Protein AF-A0A6F9AQN7-F1 (afdb_monomer_lite)

Foldseek 3Di:
DDDDAPQWPDWDCPDPFKIATDGDPQWDWADDRMWGQDPVRDIDDHTHTFGFAWDDCVVVVQFPDPHTDGDYAAKDKGFGPDADPVRHTFIKIWHTDRRDIDIDDTDHDPVPDD

Secondary structure (DSSP, 8-state):
-PPP-TTEEEEEEEETTEEEEEE-TTEEEES-SEEEBPTTS-B-PPPEEEE-EEE-TTTTTTB--SS-EEEPSEEEEEEEEEE-TTSPEEEEEEEEETTEEEEPPPB--TT---

Structure (mmCIF, N/CA/C/O backbone):
data_AF-A0A6F9AQN7-F1
#
_entry.id   AF-A0A6F9AQN7-F1
#
loop_
_atom_site.group_PDB
_atom_site.id
_atom_site.type_symbol
_atom_site.label_atom_id
_atom_site.label_alt_id
_atom_site.label_comp_id
_atom_site.label_asym_id
_atom_site.label_entity_id
_atom_site.label_seq_id
_atom_site.pdbx_PDB_ins_code
_atom_site.Cartn_x
_atom_site.Cartn_y
_atom_site.Cartn_z
_atom_site.occupancy
_atom_site.B_iso_or_equiv
_atom_site.auth_seq_id
_atom_site.auth_comp_id
_atom_site.auth_asym_id
_atom_site.auth_atom_id
_atom_site.pdbx_PDB_model_num
ATOM 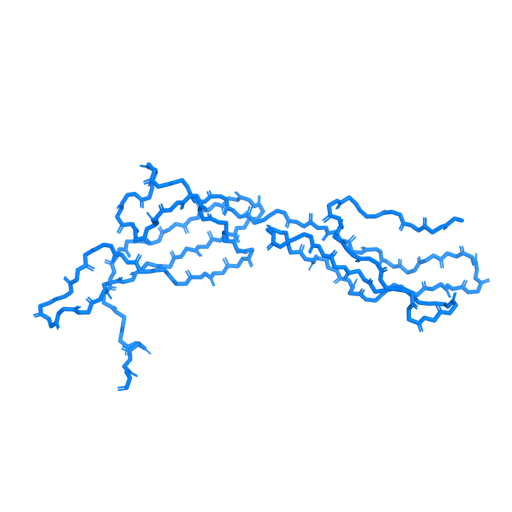1 N N . GLU A 1 1 ? 16.913 4.524 -28.791 1.00 62.12 1 GLU A N 1
ATOM 2 C CA . GLU A 1 1 ? 16.154 5.361 -27.833 1.00 62.12 1 GLU A CA 1
ATOM 3 C C . GLU A 1 1 ? 16.103 4.698 -26.465 1.00 62.12 1 GLU A C 1
ATOM 5 O O . GLU A 1 1 ? 16.229 3.476 -26.388 1.00 62.12 1 GLU A O 1
ATOM 10 N N . LYS A 1 2 ? 15.958 5.488 -25.394 1.00 66.62 2 LYS A N 1
ATOM 11 C CA . LYS A 1 2 ? 15.731 4.958 -24.041 1.00 66.62 2 LYS A CA 1
ATOM 12 C C . LYS A 1 2 ? 14.292 4.433 -23.928 1.00 66.62 2 LYS A C 1
ATOM 14 O O . LYS A 1 2 ? 13.404 5.021 -24.541 1.00 66.62 2 LYS A O 1
ATOM 19 N N . PRO A 1 3 ? 14.039 3.353 -23.176 1.00 67.81 3 PRO A N 1
ATOM 20 C CA . PRO A 1 3 ? 12.690 2.847 -23.008 1.00 67.81 3 PRO A CA 1
ATOM 21 C C . PRO A 1 3 ? 11.908 3.701 -22.005 1.00 67.81 3 PRO A C 1
ATOM 23 O O . PRO A 1 3 ? 12.410 4.000 -20.926 1.00 67.81 3 PRO A O 1
ATOM 26 N N . THR A 1 4 ? 10.675 4.054 -22.359 1.00 66.75 4 THR A N 1
ATOM 27 C CA . THR A 1 4 ? 9.704 4.706 -21.472 1.00 66.75 4 THR A CA 1
ATOM 28 C C . THR A 1 4 ? 8.881 3.655 -20.723 1.00 66.75 4 THR A C 1
ATOM 30 O O . THR A 1 4 ? 8.480 2.647 -21.320 1.00 66.75 4 THR A O 1
ATOM 33 N N . VAL A 1 5 ? 8.643 3.862 -19.424 1.00 66.38 5 VAL A N 1
ATOM 34 C CA . VAL A 1 5 ? 7.713 3.054 -18.617 1.00 66.38 5 VAL A CA 1
ATOM 35 C C . VAL A 1 5 ? 6.550 3.942 -18.180 1.00 66.38 5 VAL A C 1
ATOM 37 O O . VAL A 1 5 ? 6.720 5.009 -17.607 1.00 66.38 5 VAL A O 1
ATOM 40 N N . VAL A 1 6 ? 5.322 3.517 -18.472 1.00 64.25 6 VAL A N 1
ATOM 41 C CA . VAL A 1 6 ? 4.120 4.270 -18.088 1.00 64.25 6 VAL A CA 1
ATOM 42 C C . VAL A 1 6 ? 3.993 4.279 -16.556 1.00 64.25 6 VAL A C 1
ATOM 44 O O . VAL A 1 6 ? 4.141 3.233 -15.926 1.00 64.25 6 VAL A O 1
ATOM 47 N N . ASN A 1 7 ? 3.688 5.444 -15.968 1.00 66.75 7 ASN A N 1
ATOM 48 C CA . ASN A 1 7 ? 3.576 5.687 -14.514 1.00 66.75 7 ASN A CA 1
ATOM 49 C C . ASN A 1 7 ? 4.902 5.622 -13.719 1.00 66.75 7 ASN A C 1
ATOM 51 O O . ASN A 1 7 ? 4.897 5.355 -12.511 1.00 66.75 7 ASN A O 1
ATOM 55 N N . GLU A 1 8 ? 6.030 5.874 -14.387 1.00 67.25 8 GLU A N 1
ATOM 56 C CA . GLU A 1 8 ? 7.333 6.100 -13.752 1.00 67.25 8 GLU A CA 1
ATOM 57 C C . GLU A 1 8 ? 7.443 7.508 -13.141 1.00 67.25 8 GLU A C 1
ATOM 59 O O . GLU A 1 8 ? 7.016 8.486 -13.752 1.00 67.25 8 GLU A O 1
ATOM 64 N N . ASP A 1 9 ? 8.038 7.600 -11.948 1.00 63.03 9 ASP A N 1
ATOM 65 C CA . ASP A 1 9 ? 8.305 8.876 -11.251 1.00 63.03 9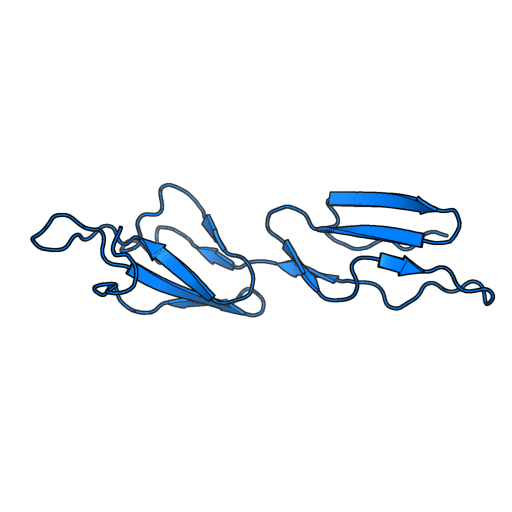 ASP A CA 1
ATOM 66 C C . ASP A 1 9 ? 9.747 9.327 -11.488 1.00 63.03 9 ASP A C 1
ATOM 68 O O . ASP A 1 9 ? 10.078 10.511 -11.511 1.00 63.03 9 ASP A O 1
ATOM 72 N N . PHE A 1 10 ? 10.651 8.350 -11.625 1.00 65.38 10 PHE A N 1
ATOM 73 C CA . PHE A 1 10 ? 12.078 8.608 -11.680 1.00 65.38 10 PHE A CA 1
ATOM 74 C C . PHE A 1 10 ? 12.825 7.520 -12.450 1.00 65.38 10 PHE A C 1
ATOM 76 O O . PHE A 1 10 ? 12.676 6.326 -12.175 1.00 65.38 10 PHE A O 1
ATOM 83 N N . ILE A 1 11 ? 13.688 7.962 -13.365 1.00 73.38 11 ILE A N 1
ATOM 84 C CA . ILE A 1 11 ? 14.689 7.128 -14.028 1.00 73.38 11 ILE A CA 1
ATOM 85 C C . ILE A 1 11 ? 16.065 7.678 -13.658 1.00 73.38 11 ILE A C 1
ATOM 87 O O . ILE A 1 11 ? 16.428 8.781 -14.074 1.00 73.38 11 ILE A O 1
ATOM 91 N N . SER A 1 12 ? 16.854 6.900 -12.916 1.00 73.81 12 SER A N 1
ATOM 92 C CA . SER A 1 12 ? 18.262 7.230 -12.684 1.00 73.81 12 SER A CA 1
ATOM 93 C C . SER A 1 12 ? 19.136 6.599 -13.754 1.00 73.81 12 SER A C 1
ATOM 95 O O . SER A 1 12 ? 19.021 5.404 -14.034 1.00 73.81 12 SER A O 1
ATOM 97 N N . ASN A 1 13 ? 20.052 7.382 -14.317 1.00 74.44 13 ASN A N 1
ATOM 98 C CA . ASN A 1 13 ? 21.090 6.867 -15.197 1.00 74.44 13 ASN A CA 1
ATOM 99 C C . ASN A 1 13 ? 22.340 6.595 -14.360 1.00 74.44 13 ASN A C 1
ATOM 101 O O . ASN A 1 13 ? 23.180 7.479 -14.208 1.00 74.44 13 ASN A O 1
ATOM 105 N N . ASN A 1 14 ? 22.422 5.396 -13.780 1.00 68.50 14 ASN A N 1
ATOM 106 C CA . ASN A 1 14 ? 23.545 5.035 -12.916 1.00 68.50 14 ASN A CA 1
ATOM 107 C C . ASN A 1 14 ? 24.825 4.780 -13.739 1.00 68.50 14 ASN A C 1
ATOM 109 O O . ASN A 1 14 ? 25.920 4.972 -13.231 1.00 68.50 14 ASN A O 1
ATOM 113 N N . ASP A 1 15 ? 24.687 4.409 -15.024 1.00 71.81 15 ASP A N 1
ATOM 114 C CA . ASP A 1 15 ? 25.806 4.162 -15.943 1.00 71.81 15 ASP A CA 1
ATOM 115 C C . ASP A 1 15 ? 25.403 4.317 -17.424 1.00 71.81 15 ASP A C 1
ATOM 117 O O . ASP A 1 15 ? 24.220 4.437 -17.739 1.00 71.81 15 ASP A O 1
ATOM 121 N N . ARG A 1 16 ? 26.349 4.256 -18.380 1.00 68.62 16 ARG A N 1
ATOM 122 C CA . ARG A 1 16 ? 26.003 4.266 -19.832 1.00 68.62 16 ARG A CA 1
ATOM 123 C C . ARG A 1 16 ? 25.166 3.058 -20.267 1.00 68.62 16 ARG A C 1
ATOM 125 O O . ARG A 1 16 ? 24.478 3.128 -21.284 1.00 68.62 16 ARG A O 1
ATOM 132 N N . ASN A 1 17 ? 25.224 1.972 -19.500 1.00 81.62 17 ASN A N 1
ATOM 133 C CA . ASN A 1 17 ? 24.613 0.690 -19.833 1.00 81.62 17 ASN A CA 1
ATOM 134 C C . ASN A 1 17 ? 23.517 0.258 -18.851 1.00 81.62 17 ASN A C 1
ATOM 136 O O . ASN A 1 17 ? 23.031 -0.864 -18.970 1.00 81.62 17 ASN A O 1
ATOM 140 N N . SER A 1 18 ? 23.120 1.093 -17.883 1.00 81.81 18 SER A N 1
ATOM 141 C CA . SER A 1 18 ? 22.059 0.719 -16.944 1.00 81.81 18 SER A CA 1
ATOM 142 C C .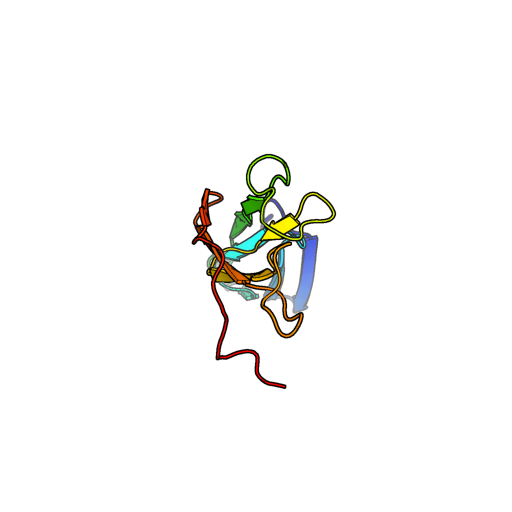 SER A 1 18 ? 21.163 1.885 -16.540 1.00 81.81 18 SER A C 1
ATOM 144 O O . SER A 1 18 ? 21.623 3.010 -16.344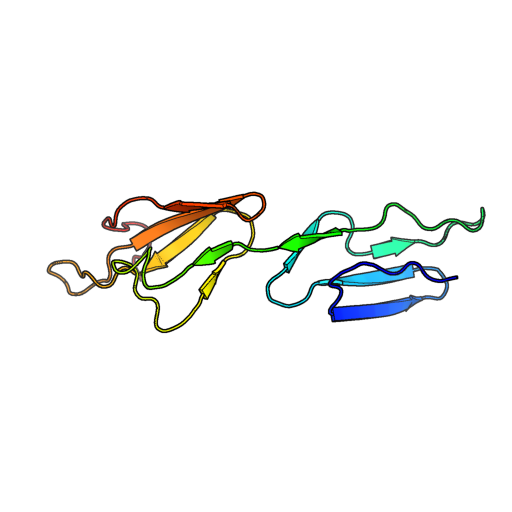 1.00 81.81 18 SER A O 1
ATOM 146 N N . LEU A 1 19 ? 19.874 1.580 -16.402 1.00 85.44 19 LEU A N 1
ATOM 147 C CA . LEU A 1 19 ? 18.838 2.486 -15.921 1.00 85.44 19 LEU A CA 1
ATOM 148 C C . LEU A 1 19 ? 18.172 1.878 -14.691 1.00 85.44 19 LEU A C 1
ATOM 150 O O . LEU A 1 19 ? 17.882 0.682 -14.679 1.00 85.44 19 LEU A O 1
ATOM 154 N N . THR A 1 20 ? 17.895 2.705 -13.690 1.00 84.12 20 THR A N 1
ATOM 155 C CA . THR A 1 20 ? 17.134 2.316 -12.497 1.00 84.12 20 THR A CA 1
ATOM 156 C C . THR A 1 20 ? 15.762 2.974 -12.543 1.00 84.12 20 THR A C 1
ATOM 158 O O . THR A 1 20 ? 15.684 4.199 -12.652 1.00 84.12 20 THR A O 1
ATOM 161 N N . TYR A 1 21 ? 14.703 2.171 -12.449 1.00 82.38 21 TYR A N 1
ATOM 162 C CA . TYR A 1 21 ? 13.313 2.617 -12.530 1.00 82.38 21 TYR A CA 1
ATOM 163 C C . TYR A 1 21 ? 12.657 2.682 -11.159 1.00 82.38 21 TYR A C 1
ATOM 165 O O . TYR A 1 21 ? 12.825 1.793 -10.324 1.00 82.38 21 TYR A O 1
ATOM 173 N N . LYS A 1 22 ? 11.825 3.704 -10.964 1.00 81.56 22 LYS A N 1
ATOM 174 C CA . LYS A 1 22 ? 10.956 3.829 -9.799 1.00 81.56 22 LYS A CA 1
ATOM 175 C C . LYS A 1 22 ? 9.571 4.302 -10.224 1.00 81.56 22 LYS A C 1
ATOM 177 O O . LYS A 1 22 ? 9.440 5.238 -11.011 1.00 81.56 22 LYS A O 1
ATOM 182 N N . CYS A 1 23 ? 8.544 3.656 -9.686 1.00 81.50 23 CYS A N 1
ATOM 183 C CA . CYS A 1 23 ? 7.159 4.054 -9.909 1.00 81.50 23 CYS A CA 1
ATOM 184 C C . CYS A 1 23 ? 6.743 5.206 -8.998 1.00 81.50 23 CYS A C 1
ATOM 186 O O . CYS A 1 23 ? 7.308 5.378 -7.913 1.00 81.50 23 CYS A O 1
ATOM 188 N N . ASN A 1 24 ? 5.701 5.926 -9.419 1.00 77.94 24 ASN A N 1
ATOM 189 C CA . ASN A 1 24 ? 5.025 6.919 -8.584 1.00 77.94 24 ASN A CA 1
ATOM 190 C C . ASN A 1 24 ? 4.623 6.303 -7.236 1.00 77.94 24 ASN A C 1
ATOM 192 O O . ASN A 1 24 ? 4.311 5.117 -7.169 1.00 77.94 24 ASN A O 1
ATOM 196 N N . ASN A 1 25 ? 4.571 7.103 -6.166 1.00 68.69 25 ASN A N 1
ATOM 197 C CA . ASN A 1 25 ? 4.351 6.618 -4.789 1.00 68.69 25 ASN A CA 1
ATOM 198 C C . ASN A 1 25 ? 3.133 5.681 -4.584 1.00 68.69 25 ASN A C 1
ATOM 200 O O . ASN A 1 25 ? 3.131 4.900 -3.631 1.00 68.69 25 ASN A O 1
ATOM 204 N N . VAL A 1 26 ? 2.118 5.741 -5.456 1.00 69.44 26 VAL A N 1
ATOM 205 C CA . VAL A 1 26 ? 0.892 4.910 -5.408 1.00 69.44 26 VAL A CA 1
ATOM 206 C C . VAL A 1 26 ? 0.938 3.665 -6.307 1.00 69.44 26 VAL A C 1
ATOM 208 O O . VAL A 1 26 ? -0.027 2.905 -6.375 1.00 69.44 26 VAL A O 1
ATOM 211 N N . TYR A 1 27 ? 2.055 3.447 -6.994 1.00 72.38 27 TYR A N 1
ATOM 212 C CA . TYR A 1 27 ? 2.293 2.327 -7.892 1.00 72.38 27 TYR A CA 1
ATOM 213 C C . TYR A 1 27 ? 3.451 1.477 -7.370 1.00 72.38 27 TYR A C 1
ATOM 215 O O . TYR A 1 27 ? 4.414 1.971 -6.77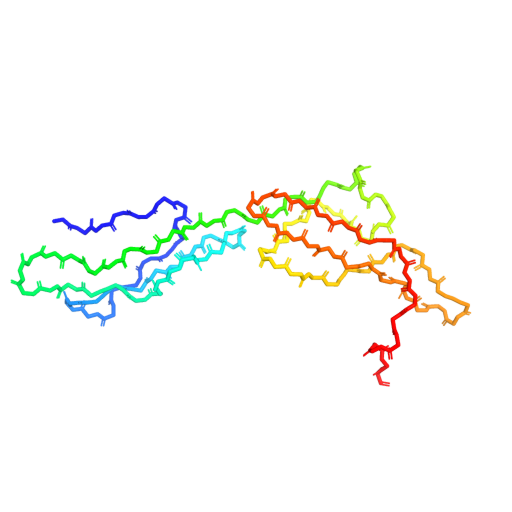8 1.00 72.38 27 TYR A O 1
ATOM 223 N N . LYS A 1 28 ? 3.374 0.171 -7.603 1.00 75.06 28 LYS A N 1
ATOM 224 C CA . LYS A 1 28 ? 4.449 -0.771 -7.302 1.00 75.06 28 LYS A CA 1
ATOM 225 C C . LYS A 1 28 ? 5.176 -1.131 -8.589 1.00 75.06 28 LYS A C 1
ATOM 227 O O . LYS A 1 28 ? 4.546 -1.384 -9.610 1.00 75.06 28 LYS A O 1
ATOM 232 N N . LEU A 1 29 ? 6.501 -1.197 -8.512 1.00 78.25 29 LEU A N 1
ATOM 233 C CA . LEU A 1 29 ? 7.318 -1.720 -9.595 1.00 78.25 29 LEU A CA 1
ATOM 234 C C . LEU A 1 29 ? 7.202 -3.249 -9.622 1.00 78.25 29 LEU A C 1
ATOM 236 O O . LEU A 1 29 ? 7.578 -3.928 -8.667 1.00 78.25 29 LEU A O 1
ATOM 240 N N . GLU A 1 30 ? 6.668 -3.786 -10.709 1.00 81.31 30 GLU A N 1
ATOM 241 C CA . GLU A 1 30 ? 6.646 -5.210 -11.004 1.00 81.31 30 GLU A CA 1
ATOM 242 C C . GLU A 1 30 ? 7.697 -5.530 -12.071 1.00 81.31 30 GLU A C 1
ATOM 244 O O . GLU A 1 30 ? 7.650 -5.027 -13.194 1.00 81.31 30 GLU A O 1
ATOM 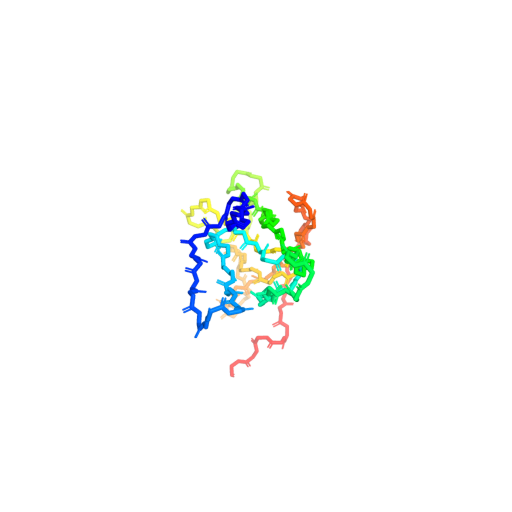249 N N . GLY A 1 31 ? 8.655 -6.386 -11.721 1.00 78.25 31 GLY A N 1
ATOM 250 C CA . GLY A 1 31 ? 9.799 -6.714 -12.570 1.00 78.25 31 GLY A CA 1
ATOM 251 C C . GLY A 1 31 ? 11.110 -6.119 -12.045 1.00 78.25 31 GLY A C 1
ATOM 252 O O . GLY A 1 31 ? 11.191 -5.749 -10.874 1.00 78.25 31 GLY A O 1
ATOM 253 N N . PRO A 1 32 ? 12.166 -6.091 -12.874 1.00 83.44 32 PRO A N 1
ATOM 254 C CA . PRO A 1 32 ? 13.495 -5.690 -12.428 1.00 83.44 32 PRO A CA 1
ATOM 255 C C . PRO A 1 32 ? 13.594 -4.173 -12.219 1.00 83.44 32 PRO A C 1
ATOM 257 O O . PRO A 1 32 ? 13.230 -3.394 -13.096 1.00 83.44 32 PRO A O 1
ATOM 260 N N . GLU A 1 33 ? 14.143 -3.766 -11.073 1.00 83.50 33 GLU A N 1
ATOM 261 C CA . GLU A 1 33 ? 14.423 -2.356 -10.757 1.00 83.50 33 GLU A CA 1
ATOM 262 C C . GLU A 1 33 ? 15.484 -1.754 -11.681 1.00 83.50 33 GLU A C 1
ATOM 264 O O . GLU A 1 33 ? 15.367 -0.609 -12.117 1.00 83.50 33 GLU A O 1
ATOM 269 N N . GLN A 1 34 ? 16.498 -2.551 -12.022 1.00 84.94 34 GLN A N 1
ATOM 270 C CA . GLN A 1 34 ? 17.562 -2.162 -12.932 1.00 84.94 34 GLN A CA 1
ATOM 271 C C . GLN A 1 34 ? 17.374 -2.829 -14.295 1.00 84.94 34 GLN A C 1
ATOM 273 O O . GLN A 1 34 ? 17.258 -4.051 -14.399 1.00 84.94 34 GLN A O 1
ATOM 278 N N . VAL A 1 35 ? 17.396 -2.020 -15.351 1.00 86.69 35 VAL A N 1
ATOM 279 C CA . VAL A 1 35 ? 17.347 -2.469 -16.743 1.00 86.69 35 VAL A CA 1
ATOM 280 C C . VAL A 1 35 ? 18.709 -2.220 -17.384 1.00 86.69 35 VAL A C 1
ATOM 282 O O . VAL A 1 35 ? 19.266 -1.127 -17.273 1.00 86.69 35 VAL A O 1
ATOM 285 N N . MET A 1 36 ? 19.254 -3.232 -18.056 1.00 86.56 36 MET A N 1
ATOM 286 C CA . MET A 1 36 ? 20.569 -3.187 -18.696 1.00 86.56 36 MET A CA 1
ATOM 287 C C . MET A 1 36 ? 20.464 -3.007 -20.208 1.00 86.56 36 MET A C 1
ATOM 289 O O . MET A 1 36 ? 19.575 -3.568 -20.845 1.00 86.56 36 MET A O 1
ATOM 293 N N . HIS A 1 37 ? 21.396 -2.251 -20.783 1.00 86.38 37 HIS A N 1
ATOM 294 C CA . HIS A 1 37 ? 21.578 -2.125 -22.224 1.00 86.38 37 HIS A CA 1
ATOM 295 C C . HIS A 1 37 ? 22.587 -3.165 -22.711 1.00 86.38 37 HIS A C 1
ATOM 297 O O . HIS A 1 37 ? 23.766 -3.138 -22.339 1.00 86.38 37 HIS A O 1
ATOM 303 N N . HIS A 1 38 ? 22.115 -4.074 -23.552 1.00 84.12 38 HIS A N 1
ATOM 304 C CA . HIS A 1 38 ? 22.896 -5.156 -24.126 1.00 84.12 38 HIS A CA 1
ATOM 305 C C . HIS A 1 38 ? 23.633 -4.710 -25.398 1.00 84.12 38 HIS A C 1
ATOM 307 O O . HIS A 1 38 ? 23.277 -3.732 -26.059 1.00 84.12 38 HIS A O 1
ATOM 313 N N . SER A 1 39 ? 24.688 -5.446 -25.753 1.00 84.00 39 SER A N 1
ATOM 314 C CA . SER A 1 39 ? 25.527 -5.172 -26.929 1.00 84.00 39 SER A CA 1
ATOM 315 C C . SER A 1 39 ? 24.789 -5.331 -28.263 1.00 84.00 39 SER A C 1
ATOM 317 O O . SER A 1 39 ? 25.244 -4.803 -29.272 1.00 84.00 39 SER A O 1
ATOM 319 N N . ASP A 1 40 ? 23.651 -6.028 -28.270 1.00 85.12 40 ASP A N 1
ATOM 320 C CA . ASP A 1 40 ? 22.751 -6.172 -29.420 1.00 85.12 40 ASP A CA 1
ATOM 321 C C . ASP A 1 40 ? 21.838 -4.945 -29.631 1.00 85.12 40 ASP A C 1
ATOM 323 O O . ASP A 1 40 ? 20.977 -4.950 -30.512 1.00 85.12 40 ASP A O 1
ATOM 327 N N . GLY A 1 41 ? 22.017 -3.891 -28.824 1.00 81.06 41 GLY A N 1
ATOM 328 C CA . GLY A 1 41 ? 21.241 -2.655 -28.884 1.00 81.06 41 GLY A CA 1
ATOM 329 C C . GLY A 1 41 ? 19.870 -2.746 -28.213 1.00 81.06 41 GLY A C 1
ATOM 330 O O . GLY A 1 41 ? 19.060 -1.827 -28.361 1.00 81.06 41 GLY A O 1
ATOM 331 N N . LYS A 1 42 ? 19.576 -3.838 -27.493 1.00 84.81 42 LYS A N 1
ATOM 332 C CA . LYS A 1 42 ? 18.312 -4.020 -26.772 1.00 84.81 42 LYS A CA 1
ATOM 333 C C . LYS A 1 42 ? 18.478 -3.761 -25.283 1.00 84.81 42 LYS A C 1
ATOM 335 O O . LYS A 1 42 ? 19.535 -3.959 -24.692 1.00 84.81 42 LYS A O 1
ATOM 340 N N . TRP A 1 43 ? 17.382 -3.351 -24.660 1.00 84.31 43 TRP A N 1
ATOM 341 C CA . TRP A 1 43 ? 17.283 -3.292 -23.208 1.00 84.31 43 TRP A CA 1
ATOM 342 C C . TRP A 1 43 ? 16.764 -4.621 -22.664 1.00 84.31 43 TRP A C 1
ATOM 344 O O . TRP A 1 43 ? 15.963 -5.291 -23.323 1.00 84.31 43 TRP A O 1
ATOM 354 N N . SER A 1 44 ? 17.198 -4.986 -21.459 1.00 86.25 44 SER A N 1
ATOM 355 C CA . SER A 1 44 ? 16.663 -6.130 -20.724 1.00 86.25 44 SER A CA 1
ATOM 356 C C . SER A 1 44 ? 15.159 -5.967 -20.449 1.00 86.25 44 SER A C 1
ATOM 358 O O . SER A 1 44 ? 14.556 -4.928 -20.739 1.00 86.25 44 SER A O 1
ATOM 360 N N . ARG A 1 45 ? 14.524 -7.003 -19.879 1.00 83.75 45 ARG A N 1
ATOM 361 C CA . ARG A 1 45 ? 13.095 -6.966 -19.525 1.00 83.75 45 ARG A CA 1
ATOM 362 C C . ARG A 1 45 ? 12.771 -5.685 -18.748 1.00 83.75 45 ARG A C 1
ATOM 364 O O . ARG A 1 45 ? 13.412 -5.402 -17.742 1.00 83.75 45 ARG A O 1
ATOM 371 N N . LYS A 1 46 ? 11.771 -4.940 -19.219 1.00 81.19 46 LYS A N 1
ATOM 372 C CA . LYS A 1 46 ? 11.319 -3.694 -18.593 1.00 81.19 46 LYS A CA 1
ATOM 373 C C . LYS A 1 46 ? 10.399 -4.000 -17.407 1.00 81.19 46 LYS A C 1
ATOM 375 O O . LYS A 1 46 ? 9.619 -4.957 -17.502 1.00 81.19 46 LYS A O 1
ATOM 380 N N . PRO A 1 47 ? 10.458 -3.214 -16.324 1.00 85.88 47 PRO A N 1
ATOM 381 C CA . PRO A 1 47 ? 9.455 -3.288 -15.278 1.00 85.88 47 PRO A CA 1
ATOM 382 C C . PRO A 1 47 ? 8.137 -2.640 -15.720 1.00 85.88 47 PRO A C 1
ATOM 384 O O . PRO A 1 47 ? 8.080 -1.917 -16.715 1.00 85.88 47 PRO A O 1
ATOM 387 N N . THR A 1 48 ? 7.075 -2.903 -14.965 1.00 82.19 48 THR A N 1
ATOM 388 C CA . THR A 1 48 ? 5.756 -2.276 -15.112 1.00 82.19 48 THR A CA 1
ATOM 389 C C . THR A 1 48 ? 5.341 -1.653 -13.788 1.00 82.19 48 THR A C 1
ATOM 391 O O . THR A 1 48 ? 5.583 -2.228 -12.731 1.00 82.19 48 THR A O 1
ATOM 394 N N . CYS A 1 49 ? 4.708 -0.486 -13.830 1.00 79.81 49 CYS A N 1
ATOM 395 C CA . CYS A 1 49 ? 4.129 0.132 -12.646 1.00 79.81 49 CYS A CA 1
ATOM 396 C C . CYS A 1 49 ? 2.672 -0.306 -12.492 1.00 79.81 49 CYS A C 1
ATOM 398 O O . CYS A 1 49 ? 1.795 0.177 -13.210 1.00 79.81 49 CYS A O 1
ATOM 400 N N . ILE A 1 50 ? 2.422 -1.227 -11.561 1.00 75.00 50 ILE A N 1
ATOM 401 C CA . ILE A 1 50 ? 1.075 -1.709 -11.238 1.00 75.00 50 ILE A CA 1
ATOM 402 C C . ILE A 1 50 ? 0.436 -0.806 -10.181 1.00 75.00 50 ILE A C 1
ATOM 404 O O . ILE A 1 50 ? 1.098 -0.385 -9.227 1.00 75.00 50 ILE A O 1
ATOM 408 N N . ALA A 1 51 ? -0.834 -0.456 -10.380 1.00 70.81 51 ALA A N 1
ATOM 409 C CA . ALA A 1 51 ? -1.560 0.426 -9.473 1.00 70.81 51 ALA A CA 1
ATOM 410 C C . ALA A 1 51 ? -1.820 -0.271 -8.132 1.00 70.81 51 ALA A C 1
ATOM 412 O O . ALA A 1 51 ? -2.208 -1.437 -8.100 1.00 70.81 51 ALA A O 1
ATOM 413 N N . GLY A 1 52 ? -1.632 0.455 -7.030 1.00 81.00 52 GLY A N 1
ATOM 414 C CA . GLY A 1 52 ? -2.201 0.063 -5.746 1.00 81.00 52 GLY A CA 1
ATOM 415 C C . GLY A 1 52 ? -3.731 0.158 -5.743 1.00 81.00 52 GLY A C 1
ATOM 416 O O . GLY A 1 52 ? -4.349 0.657 -6.685 1.00 81.00 52 GLY A O 1
ATOM 417 N N . CYS A 1 53 ? -4.356 -0.287 -4.658 1.00 87.25 53 CYS A N 1
ATOM 418 C CA . CYS A 1 53 ? -5.803 -0.220 -4.495 1.00 87.25 53 CYS A CA 1
ATOM 419 C C . CYS A 1 53 ? -6.176 1.072 -3.775 1.00 87.25 53 CYS A C 1
ATOM 421 O O . CYS A 1 53 ? -5.610 1.396 -2.728 1.00 87.25 53 CYS A O 1
ATOM 423 N N . LYS A 1 54 ? -7.154 1.799 -4.319 1.00 86.12 54 LYS A N 1
ATOM 424 C CA . LYS A 1 54 ? -7.762 2.936 -3.631 1.00 86.12 54 LYS A CA 1
ATOM 425 C C . LYS A 1 54 ? -8.763 2.412 -2.604 1.00 86.12 54 LYS A C 1
ATOM 427 O O . LYS A 1 54 ? -9.726 1.743 -2.969 1.00 86.12 54 LYS A O 1
ATOM 432 N N . LEU A 1 55 ? -8.554 2.744 -1.337 1.00 87.69 55 LEU A N 1
ATOM 433 C CA . LEU A 1 55 ? -9.545 2.554 -0.288 1.00 87.69 55 LEU A CA 1
ATOM 434 C C . LEU A 1 55 ? -10.350 3.839 -0.150 1.00 87.69 55 LEU A C 1
ATOM 436 O O . LEU A 1 55 ? -9.822 4.874 0.258 1.00 87.69 55 LEU A O 1
ATOM 440 N N . ASP A 1 56 ? -11.622 3.755 -0.521 1.00 85.88 56 ASP A N 1
ATOM 441 C CA . ASP A 1 56 ? -12.580 4.832 -0.317 1.00 85.88 56 ASP A CA 1
ATOM 442 C C . ASP A 1 56 ? -13.138 4.747 1.115 1.00 85.88 56 ASP A C 1
ATOM 444 O O . ASP A 1 56 ? -13.670 3.692 1.492 1.00 85.88 56 ASP A O 1
ATOM 448 N N . PRO A 1 57 ? -13.044 5.819 1.921 1.00 86.38 57 PRO A N 1
ATOM 449 C CA . PRO A 1 57 ? -13.604 5.841 3.269 1.00 86.38 57 PRO A CA 1
ATOM 450 C C . PRO A 1 57 ? -15.098 5.502 3.313 1.00 86.38 57 PRO A C 1
ATOM 452 O O . PRO A 1 57 ? -15.560 4.968 4.314 1.00 86.38 57 PRO A O 1
ATOM 455 N N . TRP A 1 58 ? -15.849 5.747 2.234 1.00 86.31 58 TRP A N 1
ATOM 456 C CA . TRP A 1 58 ? -17.266 5.400 2.157 1.00 86.31 58 TRP A CA 1
ATOM 457 C C . TRP A 1 58 ? -17.507 3.887 2.154 1.00 86.31 58 TRP A C 1
ATOM 459 O O . TRP A 1 58 ? -18.423 3.395 2.810 1.00 86.31 58 TRP A O 1
ATOM 469 N N . PHE A 1 59 ? -16.677 3.128 1.433 1.00 87.44 59 PHE A N 1
ATOM 470 C CA . PHE A 1 59 ? -16.790 1.666 1.372 1.00 87.44 59 PHE A CA 1
ATOM 471 C C . PHE A 1 59 ? -16.143 0.973 2.571 1.00 87.44 59 PHE A C 1
ATOM 473 O O . PHE A 1 59 ? -16.511 -0.153 2.905 1.00 87.44 59 PHE A O 1
ATOM 480 N N . TYR A 1 60 ? -15.199 1.646 3.226 1.00 90.19 60 TYR A N 1
ATOM 481 C CA . TYR A 1 60 ? -14.426 1.108 4.338 1.00 90.19 60 TYR A CA 1
ATOM 482 C C . TYR A 1 60 ? -14.562 1.957 5.604 1.00 90.19 60 TYR A C 1
ATOM 484 O O . TYR A 1 60 ? -13.581 2.175 6.309 1.00 90.19 60 TYR A O 1
ATOM 492 N N . ASP A 1 61 ? -15.776 2.412 5.920 1.00 89.69 61 ASP A N 1
ATOM 493 C CA . ASP A 1 61 ? -16.019 3.350 7.027 1.00 89.69 61 ASP A CA 1
ATOM 494 C C . ASP A 1 61 ? -15.598 2.806 8.407 1.00 89.69 61 ASP A C 1
ATOM 496 O O . ASP A 1 61 ? -15.303 3.575 9.317 1.00 89.69 61 ASP A O 1
ATOM 500 N N . TRP A 1 62 ? -15.502 1.486 8.584 1.00 91.81 62 TRP A N 1
ATOM 501 C CA . TRP A 1 62 ? -14.994 0.887 9.826 1.00 91.81 62 TRP A CA 1
ATOM 502 C C . TRP A 1 62 ? -13.469 0.985 9.989 1.00 91.81 62 TRP A C 1
ATOM 504 O O . TRP A 1 62 ? -12.963 0.768 11.095 1.00 91.81 62 TRP A O 1
ATOM 514 N N . LEU A 1 63 ? -12.732 1.291 8.918 1.00 92.50 63 LEU A N 1
ATOM 515 C CA . LEU A 1 63 ? -11.299 1.567 8.970 1.00 92.50 63 LEU A CA 1
ATOM 516 C C . LEU A 1 63 ? -11.054 3.010 9.412 1.00 92.50 63 LEU A C 1
ATOM 518 O O . LEU A 1 63 ? -11.822 3.919 9.104 1.00 92.50 63 LEU A O 1
ATOM 522 N N . ASP A 1 64 ? -9.955 3.227 10.125 1.00 91.81 64 ASP A N 1
ATOM 523 C CA . ASP A 1 64 ? -9.512 4.555 10.542 1.00 91.81 64 ASP A CA 1
ATOM 524 C C . ASP A 1 64 ? -8.795 5.269 9.381 1.00 91.81 64 ASP A C 1
ATOM 526 O O . ASP A 1 64 ? -7.574 5.434 9.363 1.00 91.81 64 ASP A O 1
ATOM 530 N N . LEU A 1 65 ? -9.567 5.599 8.340 1.00 87.25 65 LEU A N 1
ATOM 531 C CA . LEU A 1 65 ? -9.113 6.325 7.154 1.00 87.25 65 LEU A CA 1
ATOM 532 C C . LEU A 1 65 ? -9.507 7.801 7.282 1.00 87.25 65 LEU A C 1
ATOM 534 O O . LEU A 1 65 ? -10.689 8.131 7.347 1.00 87.25 65 LEU A O 1
ATOM 538 N N . THR A 1 66 ? -8.522 8.699 7.288 1.00 72.88 66 THR A N 1
ATOM 539 C CA . THR A 1 66 ? -8.747 10.157 7.359 1.00 72.88 66 THR A CA 1
ATOM 540 C C . THR A 1 66 ? -8.947 10.808 5.989 1.00 72.88 66 THR A C 1
ATOM 542 O O . THR A 1 66 ? -9.483 11.909 5.900 1.00 72.88 66 THR A O 1
ATOM 545 N N . GLN A 1 67 ? -8.521 10.130 4.924 1.00 75.81 67 GLN A N 1
ATOM 546 C CA . GLN A 1 67 ? -8.663 10.528 3.525 1.00 75.81 67 GLN A CA 1
ATOM 547 C C . GLN A 1 67 ? -8.537 9.291 2.626 1.00 75.81 67 GLN A C 1
ATOM 549 O O . GLN A 1 67 ? -8.241 8.197 3.116 1.00 75.81 67 GLN A O 1
ATOM 554 N N . ASP A 1 68 ? -8.697 9.481 1.315 1.00 72.44 68 ASP A N 1
ATOM 555 C CA . ASP A 1 68 ? -8.394 8.462 0.309 1.00 72.44 68 ASP A CA 1
ATOM 556 C C . ASP A 1 68 ? -7.005 7.856 0.557 1.00 72.44 68 ASP A C 1
ATOM 558 O O . ASP A 1 68 ? -5.975 8.532 0.455 1.00 72.44 68 ASP A O 1
ATOM 562 N N . MET A 1 69 ? -6.982 6.568 0.900 1.00 78.44 69 MET A N 1
ATOM 563 C CA . MET A 1 69 ? -5.752 5.840 1.185 1.00 78.44 69 MET A CA 1
ATOM 564 C C . MET A 1 69 ? -5.455 4.890 0.032 1.00 78.44 69 MET A C 1
ATOM 566 O O . MET A 1 69 ? -6.293 4.081 -0.356 1.00 78.44 69 MET A O 1
ATOM 570 N N . PHE A 1 70 ? -4.244 4.968 -0.508 1.00 82.12 70 PHE A N 1
ATOM 571 C CA . PHE A 1 70 ? -3.772 4.043 -1.531 1.00 82.12 70 PHE A CA 1
ATOM 572 C C . PHE A 1 70 ? -2.901 2.984 -0.869 1.00 82.12 70 PHE A C 1
ATOM 574 O O . PHE A 1 70 ? -1.827 3.292 -0.348 1.00 82.12 70 PHE A O 1
ATOM 581 N N . ILE A 1 71 ? -3.370 1.740 -0.878 1.00 82.94 71 ILE A N 1
ATOM 582 C CA . ILE A 1 71 ? -2.591 0.604 -0.390 1.00 82.94 71 ILE A CA 1
ATOM 583 C C . ILE A 1 71 ? -1.805 -0.018 -1.536 1.00 82.94 71 ILE A C 1
ATOM 585 O O . ILE A 1 71 ? -2.269 -0.087 -2.675 1.00 82.94 71 ILE A O 1
ATOM 589 N N . LYS A 1 72 ? -0.591 -0.465 -1.236 1.00 81.81 72 LYS A N 1
ATOM 590 C CA . LYS A 1 72 ? 0.266 -1.138 -2.209 1.00 81.81 72 LYS A CA 1
ATOM 591 C C . LYS A 1 72 ? -0.244 -2.555 -2.450 1.00 81.81 72 LYS A C 1
ATOM 593 O O . LYS A 1 72 ? -0.867 -3.160 -1.583 1.00 81.81 72 LYS A O 1
ATOM 598 N N . GLU A 1 73 ? 0.097 -3.095 -3.613 1.00 83.94 73 GLU A N 1
ATOM 599 C CA . GLU A 1 73 ? -0.113 -4.504 -3.944 1.00 83.94 73 GLU A CA 1
ATOM 600 C C . GLU A 1 73 ? 0.462 -5.426 -2.850 1.00 83.94 73 GLU A C 1
ATOM 602 O O . GLU A 1 73 ? 1.642 -5.313 -2.487 1.00 83.94 73 GLU A O 1
ATOM 607 N N . GLY A 1 74 ? -0.342 -6.376 -2.375 1.00 84.44 74 GLY A N 1
ATOM 608 C CA . GLY A 1 74 ? -0.023 -7.263 -1.257 1.00 84.44 74 GLY A CA 1
ATOM 609 C C . GLY A 1 74 ? -0.996 -7.109 -0.088 1.00 84.44 74 GLY A C 1
ATOM 610 O O . GLY A 1 74 ? -2.091 -6.584 -0.246 1.00 84.44 74 GLY A O 1
ATOM 611 N N . SER A 1 75 ? -0.615 -7.600 1.093 1.00 90.12 75 SER A N 1
ATOM 612 C CA . SER A 1 75 ? -1.444 -7.517 2.303 1.00 90.12 75 SER A CA 1
ATOM 613 C C . SER A 1 75 ? -0.893 -6.464 3.255 1.00 90.12 75 SER A C 1
ATOM 615 O O . SER A 1 75 ? 0.280 -6.513 3.624 1.00 90.12 75 SER A O 1
ATOM 617 N N . GLN A 1 76 ? -1.751 -5.552 3.698 1.00 88.50 76 GLN A N 1
ATOM 618 C CA . GLN A 1 76 ? -1.447 -4.559 4.724 1.00 88.50 76 GLN A CA 1
ATOM 619 C C . GLN A 1 76 ? -2.430 -4.685 5.887 1.00 88.50 76 GLN A C 1
ATOM 621 O O . GLN A 1 76 ? -3.591 -5.038 5.698 1.00 88.50 76 GLN A O 1
ATOM 626 N N . THR A 1 77 ? -1.967 -4.396 7.099 1.00 91.69 77 THR A N 1
ATOM 627 C CA . THR A 1 77 ? -2.819 -4.328 8.289 1.00 91.69 77 THR A CA 1
ATOM 628 C C . THR A 1 77 ? -3.128 -2.866 8.575 1.00 91.69 77 THR A C 1
ATOM 630 O O . THR A 1 77 ? -2.207 -2.062 8.702 1.00 91.69 77 THR A O 1
ATOM 633 N N . LEU A 1 78 ? -4.414 -2.528 8.654 1.00 91.44 78 LEU A N 1
ATOM 634 C CA . LEU A 1 78 ? -4.893 -1.174 8.920 1.00 91.44 78 LEU A CA 1
ATOM 635 C C . LEU A 1 78 ? -5.693 -1.132 10.217 1.00 91.44 78 LEU A C 1
ATOM 637 O O . LEU A 1 78 ? -6.364 -2.101 10.578 1.00 91.44 78 LEU A O 1
ATOM 641 N N . ASN A 1 79 ? -5.624 0.011 10.894 1.00 92.94 79 ASN A N 1
ATOM 642 C CA . ASN A 1 79 ? -6.396 0.254 12.102 1.00 92.94 79 ASN A CA 1
ATOM 643 C C . ASN A 1 79 ? -7.873 0.438 11.763 1.00 92.94 79 ASN A C 1
ATOM 645 O O . ASN A 1 79 ? -8.239 1.033 10.749 1.00 92.94 79 ASN A O 1
ATOM 649 N N . CYS A 1 80 ? -8.717 -0.053 12.654 1.00 93.38 80 CYS A N 1
ATOM 650 C CA . CYS A 1 80 ? -10.140 0.211 12.668 1.00 93.38 80 CYS A CA 1
ATOM 651 C C . CYS A 1 80 ? -10.457 1.394 13.584 1.00 93.38 80 CYS A C 1
ATOM 653 O O . CYS A 1 80 ? -9.711 1.691 14.520 1.00 93.38 80 CYS A O 1
ATOM 655 N N . LYS A 1 81 ? -11.611 2.030 13.361 1.00 93.75 81 LYS A N 1
ATOM 656 C CA . LYS A 1 81 ? -12.128 3.076 14.262 1.00 93.75 81 LYS A CA 1
ATOM 657 C C . LYS A 1 81 ? -12.462 2.523 15.651 1.00 93.75 81 LYS A C 1
ATOM 659 O O . LYS A 1 81 ? -12.336 3.224 16.651 1.00 93.75 81 LYS A O 1
ATOM 664 N N . GLN A 1 82 ? -12.900 1.264 15.705 1.00 93.38 82 GLN A N 1
ATOM 665 C CA . GLN A 1 82 ? -13.218 0.571 16.951 1.00 93.38 82 GLN A CA 1
ATOM 666 C C . GLN A 1 82 ? -11.958 0.265 17.762 1.00 93.38 82 GLN A C 1
ATOM 668 O O . GLN A 1 82 ? -10.909 -0.082 17.211 1.00 93.38 82 GLN A O 1
ATOM 673 N N . LYS A 1 83 ? -12.108 0.337 19.084 1.00 91.81 83 LYS A N 1
ATOM 674 C CA . LYS A 1 83 ? -11.080 0.005 20.066 1.00 91.81 83 LYS A CA 1
ATOM 675 C C . LYS A 1 83 ? -11.558 -1.128 20.970 1.00 91.81 83 LYS A C 1
ATOM 677 O O . LYS A 1 83 ? -12.763 -1.309 21.125 1.00 91.81 83 LYS A O 1
ATOM 682 N N . ASP A 1 84 ? -10.623 -1.886 21.530 1.00 89.62 84 ASP A N 1
ATOM 683 C CA . ASP A 1 84 ? -10.902 -2.858 22.587 1.00 89.62 84 ASP A CA 1
ATOM 684 C C . ASP A 1 84 ? -11.169 -2.165 23.940 1.00 89.62 84 ASP A C 1
ATOM 686 O O . ASP A 1 84 ? -11.041 -0.944 24.071 1.00 89.62 84 ASP A O 1
ATOM 690 N N . ASP A 1 85 ? -11.520 -2.950 24.961 1.00 89.94 85 ASP A N 1
ATOM 691 C CA . ASP A 1 85 ? -11.796 -2.452 26.319 1.00 89.94 85 ASP A CA 1
ATOM 692 C C . ASP A 1 85 ? -10.578 -1.778 26.979 1.00 89.94 85 ASP A C 1
ATOM 694 O O . ASP A 1 85 ? -10.720 -1.019 27.937 1.00 89.94 85 ASP A O 1
ATOM 698 N N . GLN A 1 86 ? -9.372 -2.049 26.473 1.00 89.94 86 GLN A N 1
ATOM 699 C CA . GLN A 1 86 ? -8.119 -1.447 26.930 1.00 89.94 86 GLN A CA 1
ATOM 700 C C . GLN A 1 86 ? -7.760 -0.180 26.133 1.00 89.94 86 GLN A C 1
ATOM 702 O O . GLN A 1 86 ? -6.769 0.482 26.442 1.00 89.94 86 GLN A O 1
ATOM 707 N N . GLY A 1 87 ? -8.564 0.186 25.131 1.00 88.75 87 GLY A N 1
ATOM 708 C CA . GLY A 1 87 ? -8.370 1.360 24.288 1.00 88.75 87 GLY A CA 1
ATOM 709 C C . GLY A 1 87 ? -7.443 1.149 23.085 1.00 88.75 87 GLY A C 1
ATOM 710 O O . GLY A 1 87 ? -7.111 2.132 22.413 1.00 88.75 87 GLY A O 1
ATOM 711 N N . HIS A 1 88 ? -7.033 -0.082 22.768 1.00 90.31 88 HIS A N 1
ATOM 712 C CA . HIS A 1 88 ? -6.235 -0.374 21.574 1.00 90.31 88 HIS A CA 1
ATOM 713 C C . HIS A 1 88 ? -7.118 -0.470 20.335 1.00 90.31 88 HIS A C 1
ATOM 715 O O . HIS A 1 88 ? -8.185 -1.078 20.371 1.00 90.31 88 HIS A O 1
ATOM 721 N N . HIS A 1 89 ? -6.659 0.078 19.210 1.00 91.44 89 HIS A N 1
ATOM 722 C CA . HIS A 1 89 ? -7.366 -0.073 17.940 1.00 91.44 89 HIS A CA 1
ATOM 723 C C . HIS A 1 89 ? -7.436 -1.546 17.525 1.00 91.44 89 HIS A C 1
ATOM 725 O O . HIS A 1 89 ? -6.425 -2.253 17.510 1.00 91.44 89 HIS A O 1
ATOM 731 N N . LEU A 1 90 ? -8.630 -1.991 17.132 1.00 93.19 90 LEU A N 1
ATOM 732 C CA . LEU A 1 90 ? -8.770 -3.238 16.385 1.00 93.19 90 LEU A CA 1
ATOM 733 C C . LEU A 1 90 ? -8.127 -3.067 15.005 1.00 93.19 90 LEU A C 1
ATOM 735 O O . LEU A 1 90 ? -7.954 -1.944 14.531 1.00 93.19 90 LEU A O 1
ATOM 739 N N . VAL A 1 91 ? -7.800 -4.168 14.332 1.00 93.38 91 VAL A N 1
ATOM 740 C CA . VAL A 1 91 ? -7.205 -4.110 12.991 1.00 93.38 91 VAL A CA 1
ATOM 741 C C . VAL A 1 91 ? -7.966 -4.963 11.990 1.00 93.38 91 VAL A C 1
ATOM 743 O O . VAL A 1 91 ? -8.584 -5.970 12.346 1.00 93.38 91 VAL A O 1
ATOM 746 N N . ALA A 1 92 ? -7.838 -4.608 10.719 1.00 93.62 92 ALA A N 1
ATOM 747 C CA . ALA A 1 92 ? -8.263 -5.422 9.594 1.00 93.62 92 ALA A CA 1
ATOM 748 C C . ALA A 1 92 ? -7.089 -5.660 8.642 1.00 93.62 92 ALA A C 1
ATOM 750 O O . ALA A 1 92 ? -6.234 -4.794 8.448 1.00 93.62 92 ALA A O 1
ATOM 751 N N . ASN A 1 93 ? -7.065 -6.837 8.022 1.00 93.00 93 ASN A N 1
ATOM 752 C CA . ASN A 1 93 ? -6.150 -7.108 6.926 1.00 93.00 93 ASN A CA 1
ATOM 753 C C . ASN A 1 93 ? -6.815 -6.694 5.622 1.00 93.00 93 ASN A C 1
ATOM 755 O O . ASN A 1 93 ? -7.933 -7.124 5.326 1.00 93.00 93 ASN A O 1
ATOM 759 N N . VAL A 1 94 ? -6.108 -5.879 4.853 1.00 92.06 94 VAL A N 1
ATOM 760 C CA . VAL A 1 94 ? -6.516 -5.437 3.531 1.00 92.06 94 VAL A CA 1
ATOM 761 C C . VAL A 1 94 ? -5.532 -5.989 2.516 1.00 92.06 94 VAL A C 1
ATOM 763 O O . VAL A 1 94 ? -4.356 -5.628 2.506 1.00 92.06 94 VAL A O 1
ATOM 766 N N . GLY A 1 95 ? -6.020 -6.904 1.688 1.00 91.50 95 GLY A N 1
ATOM 767 C CA . GLY A 1 95 ? -5.312 -7.396 0.521 1.00 91.50 95 GLY A CA 1
ATOM 768 C C . GLY A 1 95 ? -5.598 -6.498 -0.672 1.00 91.50 95 GLY A C 1
ATOM 769 O O . GLY A 1 95 ? -6.748 -6.137 -0.903 1.00 91.50 95 GLY A O 1
ATOM 770 N N . CYS A 1 96 ? -4.565 -6.168 -1.431 1.00 89.62 96 CYS A N 1
ATOM 771 C CA . CYS A 1 96 ? -4.656 -5.538 -2.733 1.00 89.62 96 CYS A CA 1
ATOM 772 C C . CYS A 1 96 ? -4.032 -6.460 -3.774 1.00 89.62 96 CYS A C 1
ATOM 774 O O . CYS A 1 96 ? -2.865 -6.842 -3.631 1.00 89.62 96 CYS A O 1
ATOM 776 N N . HIS A 1 97 ? -4.809 -6.818 -4.793 1.00 87.94 97 HIS A N 1
ATOM 777 C CA . HIS A 1 97 ? -4.303 -7.570 -5.928 1.00 87.94 97 HIS A CA 1
ATOM 778 C C . HIS A 1 97 ? -4.839 -7.023 -7.250 1.00 87.94 97 HIS A C 1
ATOM 780 O O . HIS A 1 97 ? -6.049 -7.017 -7.469 1.00 87.94 97 HIS A O 1
ATOM 786 N N . ASN A 1 98 ? -3.947 -6.581 -8.137 1.00 80.75 98 ASN A N 1
ATOM 787 C CA . ASN A 1 98 ? -4.265 -6.003 -9.443 1.00 80.75 98 ASN A CA 1
ATOM 788 C C . ASN A 1 98 ? -5.318 -4.880 -9.364 1.00 80.75 98 ASN A C 1
ATOM 790 O O . ASN A 1 98 ? -6.239 -4.820 -10.177 1.00 80.75 98 ASN A O 1
ATOM 794 N N . GLY A 1 99 ? -5.214 -4.013 -8.353 1.00 80.44 99 GLY A N 1
ATOM 795 C CA . GLY A 1 99 ? -6.161 -2.915 -8.125 1.00 80.44 99 GLY A CA 1
ATOM 796 C C . GLY A 1 99 ? -7.481 -3.314 -7.448 1.00 80.44 99 GLY A C 1
ATOM 797 O O . GLY A 1 99 ? -8.286 -2.436 -7.142 1.00 80.44 99 GLY A O 1
ATOM 798 N N . TYR A 1 100 ? -7.695 -4.600 -7.152 1.00 86.06 100 TYR A N 1
ATOM 799 C CA . TYR A 1 100 ? -8.840 -5.079 -6.377 1.00 86.06 100 TYR A CA 1
ATOM 800 C C . TYR A 1 100 ? -8.489 -5.219 -4.896 1.00 86.06 100 TYR A C 1
ATOM 802 O O . TYR A 1 100 ? -7.569 -5.957 -4.534 1.00 86.06 100 TYR A O 1
ATOM 810 N N . SER A 1 101 ? -9.249 -4.541 -4.033 1.00 89.38 101 SER A N 1
ATOM 811 C CA . SER A 1 101 ? -9.101 -4.634 -2.581 1.00 89.38 101 SER A CA 1
ATOM 812 C C . SER A 1 101 ? -10.083 -5.623 -1.956 1.00 89.38 101 SER A C 1
ATOM 814 O O . SER A 1 101 ? -11.285 -5.592 -2.216 1.00 89.38 101 SER A O 1
ATOM 816 N N . ALA A 1 102 ? -9.573 -6.465 -1.062 1.00 92.25 102 ALA A N 1
ATOM 817 C CA . ALA A 1 102 ? -10.356 -7.353 -0.212 1.00 92.25 102 ALA A CA 1
ATOM 818 C C . ALA A 1 102 ? -9.997 -7.106 1.256 1.00 92.25 102 ALA A C 1
ATOM 820 O O . ALA A 1 102 ? -8.822 -7.036 1.610 1.00 92.25 102 ALA A O 1
ATOM 821 N N . THR A 1 103 ? -11.002 -6.991 2.121 1.00 91.06 103 THR A N 1
ATOM 822 C CA . THR A 1 103 ? -10.813 -6.690 3.547 1.00 91.06 103 THR A CA 1
ATOM 823 C C . THR A 1 103 ? -11.364 -7.789 4.434 1.00 91.06 103 THR A C 1
ATOM 825 O O . THR A 1 103 ? -12.447 -8.315 4.178 1.00 91.06 103 THR A O 1
ATOM 828 N N . THR A 1 104 ? -10.677 -8.074 5.536 1.00 91.62 104 THR A N 1
ATOM 829 C CA . THR A 1 104 ? -11.270 -8.816 6.654 1.00 91.62 104 THR A CA 1
ATOM 830 C C . THR A 1 104 ? -12.058 -7.884 7.574 1.00 91.62 104 THR A C 1
ATOM 832 O O . THR A 1 104 ? -11.849 -6.673 7.568 1.00 91.62 104 THR A O 1
ATOM 835 N N . GLY A 1 105 ? -12.910 -8.452 8.430 1.00 90.50 105 GLY A N 1
ATOM 836 C CA . GLY A 1 105 ? -13.487 -7.708 9.551 1.00 90.50 105 GLY A CA 1
ATOM 837 C C . GLY A 1 105 ? -12.430 -7.277 10.576 1.00 90.50 105 GLY A C 1
ATOM 838 O O . GLY A 1 105 ? -11.334 -7.850 10.635 1.00 90.50 105 GLY A O 1
ATOM 839 N N . CYS A 1 106 ? -12.786 -6.277 11.383 1.00 93.62 106 CYS A N 1
ATOM 840 C CA . CYS A 1 106 ? -11.968 -5.778 12.483 1.00 93.62 106 CYS A CA 1
ATOM 841 C C . CYS A 1 106 ? -11.856 -6.823 13.593 1.00 93.62 106 CYS A C 1
ATOM 843 O O . CYS A 1 106 ? -12.860 -7.363 14.056 1.00 93.62 106 CYS A O 1
ATOM 845 N N . LYS A 1 107 ? -10.628 -7.105 14.022 1.00 92.44 107 LYS A N 1
ATOM 846 C CA . LYS A 1 107 ? -10.338 -8.064 15.088 1.00 92.44 107 LYS A CA 1
ATOM 847 C C . LYS A 1 107 ? -9.177 -7.600 15.952 1.00 92.44 107 LYS A C 1
ATOM 849 O O . LYS A 1 107 ? -8.350 -6.794 15.528 1.00 92.44 107 LYS A O 1
ATOM 854 N N . TYR A 1 108 ? -9.117 -8.146 17.162 1.00 87.62 108 TYR A N 1
ATOM 855 C CA . TYR A 1 108 ? -7.983 -7.944 18.053 1.00 87.62 108 TYR A CA 1
ATOM 856 C C . TYR A 1 108 ? -6.703 -8.476 17.402 1.00 87.62 108 TYR A C 1
ATOM 858 O O . TYR A 1 108 ? -6.696 -9.585 16.855 1.00 87.62 108 TYR A O 1
ATOM 866 N N . ASN A 1 109 ? -5.623 -7.695 17.468 1.00 76.56 109 ASN A N 1
ATOM 867 C CA . ASN A 1 109 ? -4.335 -8.094 16.919 1.00 76.56 109 ASN A CA 1
ATOM 868 C C . ASN A 1 109 ? -3.327 -8.405 18.022 1.00 76.56 109 ASN A C 1
ATOM 870 O O . ASN A 1 109 ? -2.664 -7.514 18.543 1.00 76.56 109 ASN A O 1
ATOM 874 N N . ALA A 1 110 ? -3.164 -9.687 18.342 1.00 65.00 110 ALA A N 1
ATOM 875 C CA . ALA A 1 110 ? -2.231 -10.121 19.381 1.00 65.00 110 ALA A CA 1
ATOM 876 C C . ALA A 1 110 ? -0.746 -9.881 19.031 1.00 65.00 110 ALA A C 1
ATOM 878 O O . ALA A 1 110 ? 0.098 -9.959 19.920 1.00 65.00 110 ALA A O 1
ATOM 879 N N . THR A 1 111 ? -0.414 -9.600 17.763 1.00 60.03 111 THR A N 1
ATOM 880 C CA . THR A 1 111 ? 0.957 -9.306 17.307 1.00 60.03 111 THR A CA 1
ATOM 881 C C . THR A 1 111 ? 1.374 -7.844 17.478 1.00 60.03 111 THR A C 1
ATOM 883 O O . THR A 1 111 ? 2.557 -7.553 17.339 1.00 60.03 111 THR A O 1
ATOM 886 N N . VAL A 1 112 ? 0.456 -6.930 17.822 1.00 52.69 112 VAL A N 1
ATOM 887 C CA . VAL A 1 112 ? 0.777 -5.537 18.188 1.00 52.69 112 VAL A CA 1
ATOM 888 C C . VAL A 1 112 ? 0.809 -5.443 19.715 1.00 52.69 112 VAL A C 1
ATOM 890 O O . VAL A 1 112 ? -0.064 -4.857 20.343 1.00 52.69 112 VAL A O 1
ATOM 893 N N . ARG A 1 113 ? 1.789 -6.098 20.340 1.00 45.00 113 ARG A N 1
ATOM 894 C CA . ARG A 1 113 ? 2.159 -5.832 21.736 1.00 45.00 113 ARG A CA 1
ATOM 895 C C . ARG A 1 113 ? 3.464 -5.042 21.700 1.00 45.00 113 ARG A C 1
ATOM 897 O O . ARG A 1 113 ? 4.441 -5.547 21.153 1.00 45.00 113 ARG A O 1
ATOM 904 N N . ILE A 1 114 ? 3.418 -3.799 22.184 1.00 46.94 114 ILE A N 1
ATOM 905 C CA . ILE A 1 114 ? 4.590 -2.930 22.389 1.00 46.94 114 ILE A CA 1
ATOM 906 C C . ILE A 1 114 ? 5.365 -3.446 23.601 1.00 46.94 114 ILE A C 1
ATOM 908 O O . ILE A 1 114 ? 4.692 -3.820 24.590 1.00 46.94 114 ILE A O 1
#

Sequence (114 aa):
EKPTVVNEDFISNNDRNSLTYKCNNVYKLEGPEQVMHHSDGKWSRKPTCIAGCKLDPWFYDWLDLTQDMFIKEGSQTLNCKQKDDQGHHLVANVGCHNGYSATTGCKYNATVRI

pLDDT: mean 81.54, std 10.31, range [45.0, 93.75]

Radius of gyration: 19.28 Å; chains: 1; bounding box: 43×21×56 Å